Protein AF-A0A1F3BUM0-F1 (afdb_monomer)

pLDDT: mean 89.03, std 12.64, range [49.97, 97.38]

Mean predicted aligned er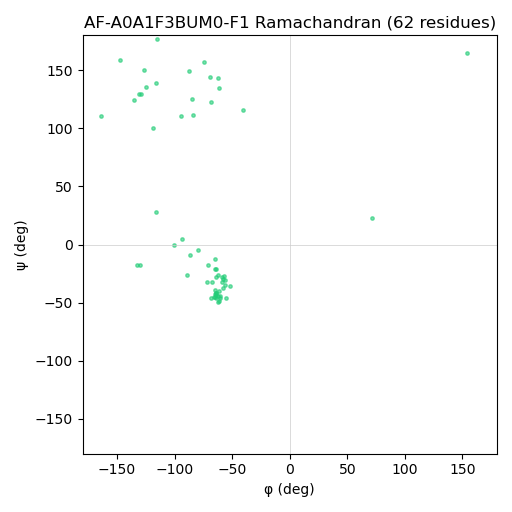ror: 4.98 Å

Radius of gyration: 12.05 Å; Cα contacts (8 Å, |Δi|>4): 40; chains: 1; bounding box: 28×22×31 Å

Structure (mmCIF, N/CA/C/O backbone):
data_AF-A0A1F3BUM0-F1
#
_entry.id   AF-A0A1F3BUM0-F1
#
loop_
_atom_site.group_PDB
_atom_site.id
_atom_site.type_symbol
_atom_site.label_atom_id
_atom_site.label_alt_id
_atom_site.label_comp_id
_atom_site.label_asym_id
_atom_site.label_entity_id
_atom_site.label_seq_id
_atom_site.pdbx_PDB_ins_code
_atom_site.Cartn_x
_atom_site.Cartn_y
_atom_site.Cartn_z
_atom_site.occupancy
_atom_site.B_iso_or_equiv
_atom_site.auth_seq_id
_atom_site.auth_comp_id
_atom_site.auth_asym_id
_atom_site.auth_atom_id
_atom_site.pdbx_PDB_model_num
ATOM 1 N N . MET A 1 1 ? -8.569 10.625 18.906 1.00 49.97 1 MET A N 1
ATOM 2 C CA . MET A 1 1 ? -7.840 9.691 18.017 1.00 49.97 1 MET A CA 1
ATOM 3 C C . MET A 1 1 ? -8.268 8.237 18.240 1.00 49.97 1 MET A C 1
ATOM 5 O O . MET A 1 1 ? -7.436 7.422 18.607 1.00 49.97 1 MET A O 1
ATOM 9 N N . ARG A 1 2 ? -9.542 7.910 17.993 1.00 58.22 2 ARG A N 1
ATOM 10 C CA . ARG A 1 2 ? -10.027 6.611 17.490 1.00 58.22 2 ARG A CA 1
ATOM 11 C C . ARG A 1 2 ? -11.452 6.854 17.004 1.00 58.22 2 ARG A C 1
ATOM 13 O O . ARG A 1 2 ? -12.303 7.114 17.840 1.00 58.22 2 ARG A O 1
ATOM 20 N N . GLU A 1 3 ? -11.681 6.794 15.698 1.00 53.31 3 GLU A N 1
ATOM 21 C CA . GLU A 1 3 ? -13.033 6.563 15.157 1.00 53.31 3 GLU A CA 1
ATOM 22 C C . GLU A 1 3 ? -13.051 5.487 14.065 1.00 53.31 3 GLU A C 1
ATOM 24 O O . GLU A 1 3 ? -14.087 4.866 13.866 1.00 53.31 3 GLU A O 1
ATOM 29 N N . HIS A 1 4 ? -11.910 5.134 13.461 1.00 59.53 4 HIS A N 1
ATOM 30 C CA . HIS A 1 4 ? -11.754 3.886 12.705 1.00 59.53 4 HIS A CA 1
ATOM 31 C C . HIS A 1 4 ? -10.671 3.045 13.378 1.00 59.53 4 HIS A C 1
ATOM 33 O O . HIS A 1 4 ? -9.484 3.360 13.337 1.00 59.53 4 HIS A O 1
ATOM 39 N N . GLY A 1 5 ? -11.120 2.059 14.155 1.00 57.19 5 GLY A N 1
ATOM 40 C CA . GLY A 1 5 ? -10.244 1.104 14.816 1.00 57.19 5 GLY A CA 1
ATOM 41 C C . GLY A 1 5 ? -9.597 0.193 13.783 1.00 57.19 5 GLY A C 1
ATOM 42 O O . GLY A 1 5 ? -10.234 -0.155 12.797 1.00 57.19 5 GLY A O 1
ATOM 43 N N . TYR A 1 6 ? -8.343 -0.181 14.039 1.00 64.38 6 TYR A N 1
ATOM 44 C CA . TYR A 1 6 ? -7.700 -1.327 13.405 1.00 64.38 6 TYR A CA 1
ATOM 45 C C . TYR A 1 6 ? -8.703 -2.482 13.301 1.00 64.38 6 TYR A C 1
ATOM 47 O O . TYR A 1 6 ? -9.184 -2.972 14.327 1.00 64.38 6 TYR A O 1
ATOM 55 N N . ASP A 1 7 ? -9.036 -2.850 12.070 1.00 71.00 7 ASP A N 1
ATOM 56 C CA . ASP A 1 7 ? -9.890 -3.985 11.771 1.00 71.00 7 ASP A CA 1
ATOM 57 C C . ASP A 1 7 ? -8.980 -5.193 11.495 1.00 71.00 7 ASP A C 1
ATOM 59 O O . ASP A 1 7 ? -8.262 -5.201 10.489 1.00 71.00 7 ASP A O 1
ATOM 63 N N . PRO A 1 8 ? -8.956 -6.200 12.389 1.00 69.12 8 PRO A N 1
ATOM 64 C CA . PRO A 1 8 ? -8.100 -7.371 12.235 1.00 69.12 8 PRO A CA 1
ATOM 65 C C . PRO A 1 8 ? -8.460 -8.235 11.017 1.00 69.12 8 PRO A C 1
ATOM 67 O O . PRO A 1 8 ? -7.673 -9.111 10.662 1.00 69.12 8 PRO A O 1
ATOM 70 N N . GLU A 1 9 ? -9.612 -8.015 10.374 1.00 82.81 9 GLU A N 1
ATOM 71 C CA . GLU A 1 9 ? -10.014 -8.739 9.163 1.00 82.81 9 GLU A CA 1
ATOM 72 C C . GLU A 1 9 ? -9.473 -8.105 7.871 1.00 82.81 9 GLU A C 1
ATOM 74 O O . GLU A 1 9 ? -9.537 -8.716 6.799 1.00 82.81 9 GLU A O 1
ATOM 79 N N . GLN A 1 10 ? -8.885 -6.905 7.944 1.00 83.44 10 GLN A N 1
ATOM 80 C CA . GLN A 1 10 ? -8.286 -6.268 6.776 1.00 83.44 10 GLN A CA 1
ATOM 81 C C . GLN A 1 10 ? -7.044 -7.030 6.310 1.00 83.44 10 GLN A C 1
ATOM 83 O O . GLN A 1 10 ? -6.058 -7.191 7.030 1.00 83.44 10 GLN A O 1
ATOM 88 N N . THR A 1 11 ? -7.071 -7.461 5.050 1.00 88.50 11 THR A N 1
ATOM 89 C CA . THR A 1 11 ? -5.967 -8.173 4.404 1.00 88.50 11 THR A CA 1
ATOM 90 C C . THR A 1 11 ? -5.577 -7.484 3.105 1.00 88.50 11 THR A C 1
ATOM 92 O O . THR A 1 11 ? -6.390 -6.843 2.439 1.00 88.50 11 THR A O 1
ATOM 95 N N . LEU A 1 12 ? -4.299 -7.598 2.747 1.00 94.06 12 LEU A N 1
ATOM 96 C CA . LEU A 1 12 ? -3.762 -7.024 1.522 1.00 94.06 12 LEU A CA 1
ATOM 97 C C . LEU A 1 12 ? -2.872 -8.035 0.820 1.00 94.06 12 LEU A C 1
ATOM 99 O O . LEU A 1 12 ? -1.899 -8.519 1.398 1.00 94.06 12 LEU A O 1
ATOM 103 N N . HIS A 1 13 ? -3.192 -8.323 -0.438 1.00 94.88 13 HIS A N 1
ATOM 104 C CA . HIS A 1 13 ? -2.448 -9.260 -1.270 1.00 94.88 13 HIS A CA 1
ATOM 105 C C . HIS A 1 13 ? -1.820 -8.526 -2.455 1.00 94.88 13 HIS A C 1
ATOM 107 O O . HIS A 1 13 ? -2.451 -7.682 -3.090 1.00 94.88 13 HIS A O 1
ATOM 113 N N . CYS A 1 14 ? -0.578 -8.878 -2.773 1.00 96.69 14 CYS A N 1
ATOM 114 C CA . CYS A 1 14 ? 0.139 -8.374 -3.936 1.00 96.69 14 CYS A CA 1
ATOM 115 C C . CYS A 1 14 ? 0.738 -9.560 -4.694 1.00 96.69 14 CYS A C 1
ATOM 117 O O . CYS A 1 14 ? 1.385 -10.413 -4.088 1.00 96.69 14 CYS A O 1
ATOM 119 N N . ILE A 1 15 ? 0.509 -9.626 -6.006 1.00 96.44 15 ILE A N 1
ATOM 120 C CA . ILE A 1 15 ? 0.978 -10.715 -6.870 1.00 96.44 15 ILE A CA 1
ATOM 121 C C . ILE A 1 15 ? 1.686 -10.097 -8.076 1.00 96.44 15 ILE A C 1
ATOM 123 O O . ILE A 1 15 ? 1.140 -9.214 -8.734 1.00 96.44 15 ILE A O 1
ATOM 127 N N . GLY A 1 16 ? 2.901 -10.565 -8.359 1.00 95.56 16 GLY A N 1
ATOM 128 C CA . GLY A 1 16 ? 3.732 -10.108 -9.474 1.00 95.56 16 GLY A CA 1
ATOM 129 C C . GLY A 1 16 ? 5.221 -10.317 -9.197 1.00 95.56 16 GLY A C 1
ATOM 130 O O . GLY A 1 16 ? 5.615 -10.524 -8.051 1.00 95.56 16 GLY A O 1
ATOM 131 N N . GLU A 1 17 ? 6.053 -10.233 -10.240 1.00 96.06 17 GLU A N 1
ATOM 132 C CA . GLU A 1 17 ? 7.509 -10.477 -10.182 1.00 96.06 17 GLU A CA 1
ATOM 133 C C . GLU A 1 17 ? 8.217 -9.667 -9.083 1.00 96.06 17 GLU A C 1
ATOM 135 O O . GLU A 1 17 ? 9.124 -10.155 -8.416 1.00 96.06 17 GLU A O 1
ATOM 140 N N . ARG A 1 18 ? 7.758 -8.435 -8.852 1.00 96.06 18 ARG A N 1
ATOM 141 C CA . ARG A 1 18 ? 8.327 -7.489 -7.884 1.00 96.06 18 ARG A CA 1
ATOM 142 C C . ARG A 1 18 ? 7.356 -7.148 -6.748 1.00 96.06 18 ARG A C 1
ATOM 144 O O . ARG A 1 18 ? 7.420 -6.061 -6.187 1.00 96.06 18 ARG A O 1
ATOM 151 N N . ALA A 1 19 ? 6.443 -8.057 -6.397 1.00 97.19 19 ALA A N 1
ATOM 152 C CA . ALA A 1 19 ? 5.458 -7.824 -5.333 1.00 97.19 19 ALA A CA 1
ATOM 153 C C . ALA A 1 19 ? 6.109 -7.508 -3.971 1.00 97.19 19 ALA A C 1
ATOM 155 O O . ALA A 1 19 ? 5.641 -6.628 -3.245 1.00 97.19 19 ALA A O 1
ATOM 156 N N . ALA A 1 20 ? 7.227 -8.170 -3.653 1.00 96.62 20 ALA A N 1
ATOM 157 C CA . ALA A 1 20 ? 7.989 -7.935 -2.423 1.00 96.62 20 ALA A CA 1
ATOM 158 C C . ALA A 1 20 ? 8.482 -6.478 -2.285 1.00 96.62 20 ALA A C 1
ATOM 160 O O . ALA A 1 20 ? 8.571 -5.953 -1.176 1.00 96.62 20 ALA A O 1
ATOM 161 N N . GLU A 1 21 ? 8.703 -5.790 -3.408 1.00 96.12 21 GLU A N 1
ATOM 162 C CA . GLU A 1 21 ? 9.177 -4.404 -3.450 1.00 96.12 21 GLU A CA 1
ATOM 163 C C . GLU A 1 21 ? 8.118 -3.392 -3.002 1.00 96.12 21 GLU A C 1
ATOM 165 O O . GLU A 1 21 ? 8.457 -2.252 -2.707 1.00 96.12 21 GLU A O 1
ATOM 170 N N . ILE A 1 22 ? 6.836 -3.771 -2.972 1.00 96.50 22 ILE A N 1
ATOM 171 C CA . ILE A 1 22 ? 5.739 -2.842 -2.662 1.00 96.50 22 ILE A CA 1
ATOM 172 C C . ILE A 1 22 ? 4.780 -3.351 -1.585 1.00 96.50 22 ILE A C 1
ATOM 174 O O . ILE A 1 22 ? 4.071 -2.539 -0.996 1.00 96.50 22 ILE A O 1
ATOM 178 N N . ILE A 1 23 ? 4.749 -4.654 -1.273 1.00 97.38 23 ILE A N 1
ATOM 179 C CA . ILE A 1 23 ? 3.826 -5.233 -0.274 1.00 97.38 23 ILE A CA 1
ATOM 180 C C . ILE A 1 23 ? 3.958 -4.572 1.106 1.00 97.38 23 ILE A C 1
ATOM 182 O O . ILE A 1 23 ? 2.966 -4.368 1.806 1.00 97.38 23 ILE A O 1
ATOM 186 N N . HIS A 1 24 ? 5.177 -4.177 1.475 1.00 96.00 24 HIS A N 1
ATOM 187 C CA . HIS A 1 24 ? 5.467 -3.561 2.765 1.00 96.00 24 HIS A CA 1
ATOM 188 C C . HIS A 1 24 ? 4.763 -2.205 2.951 1.00 96.00 24 HIS A C 1
ATOM 190 O O . HIS A 1 24 ? 4.431 -1.854 4.078 1.00 96.00 24 HIS A O 1
ATOM 196 N N . ILE A 1 25 ? 4.475 -1.473 1.866 1.00 96.38 25 ILE A N 1
ATOM 197 C CA . ILE A 1 25 ? 3.704 -0.221 1.911 1.00 96.38 25 ILE A CA 1
ATOM 198 C C . ILE A 1 25 ? 2.293 -0.513 2.429 1.00 96.38 25 ILE A C 1
ATOM 200 O O . ILE A 1 25 ? 1.828 0.126 3.368 1.00 96.38 25 ILE A O 1
ATOM 204 N N . GLY A 1 26 ? 1.632 -1.524 1.860 1.00 95.75 26 GLY A N 1
ATOM 205 C CA . GLY A 1 26 ? 0.295 -1.933 2.275 1.00 95.75 26 GLY A CA 1
ATOM 206 C C . GLY A 1 26 ? 0.254 -2.453 3.711 1.00 95.75 26 GLY A C 1
ATOM 207 O O . GLY A 1 26 ? -0.612 -2.058 4.487 1.00 95.75 26 GLY A O 1
ATOM 208 N N . GLN A 1 27 ? 1.235 -3.277 4.088 1.00 95.12 27 GLN A N 1
ATOM 209 C CA . GLN A 1 2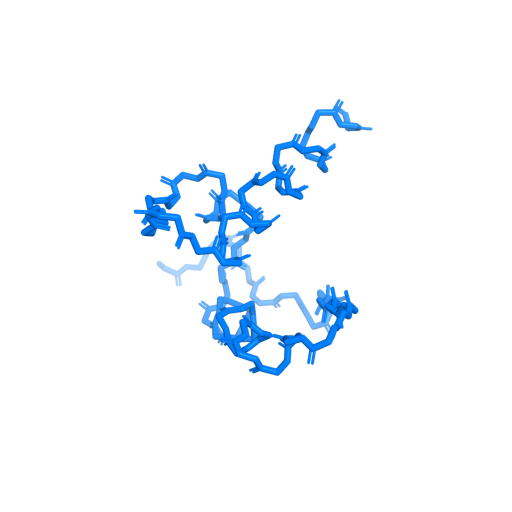7 ? 1.371 -3.790 5.456 1.00 95.12 27 GLN A CA 1
ATOM 210 C C . GLN A 1 27 ? 1.577 -2.666 6.482 1.00 95.12 27 GLN A C 1
ATOM 212 O O . GLN A 1 27 ? 0.979 -2.704 7.554 1.00 95.12 27 GLN A O 1
ATOM 217 N N . ALA A 1 28 ? 2.373 -1.642 6.154 1.00 95.00 28 ALA A N 1
ATOM 218 C CA . ALA A 1 28 ? 2.577 -0.491 7.030 1.00 95.00 28 ALA A CA 1
ATOM 219 C C . ALA A 1 28 ? 1.286 0.314 7.230 1.00 95.00 28 ALA A C 1
ATOM 221 O O . ALA A 1 28 ? 0.971 0.691 8.355 1.00 95.00 28 ALA A O 1
ATOM 222 N N . VAL A 1 29 ? 0.514 0.539 6.162 1.00 94.56 29 VAL A N 1
ATOM 223 C CA . VAL A 1 29 ? -0.772 1.249 6.241 1.00 94.56 29 VAL A CA 1
ATOM 224 C C . VAL A 1 29 ? -1.751 0.494 7.137 1.00 94.56 29 VAL A C 1
ATOM 226 O O . VAL A 1 29 ? -2.289 1.094 8.063 1.00 94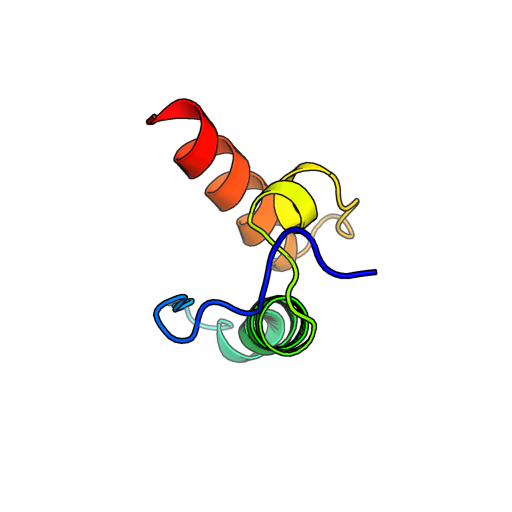.56 29 VAL A O 1
ATOM 229 N N . LEU A 1 30 ? -1.917 -0.818 6.938 1.00 92.81 30 LEU A N 1
ATOM 230 C CA . LEU A 1 30 ? -2.789 -1.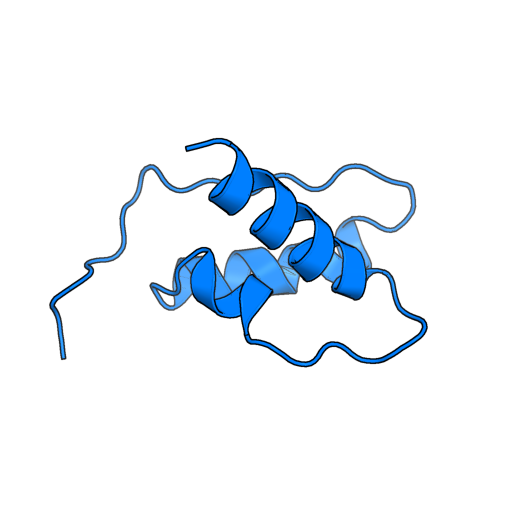640 7.787 1.00 92.81 30 LEU A CA 1
ATOM 231 C C . LEU A 1 30 ? -2.314 -1.675 9.246 1.00 92.81 30 LEU A C 1
ATOM 233 O O . LEU A 1 30 ? -3.108 -1.486 10.166 1.00 92.81 30 LEU A O 1
ATOM 237 N N . GLY A 1 31 ? -1.009 -1.854 9.471 1.00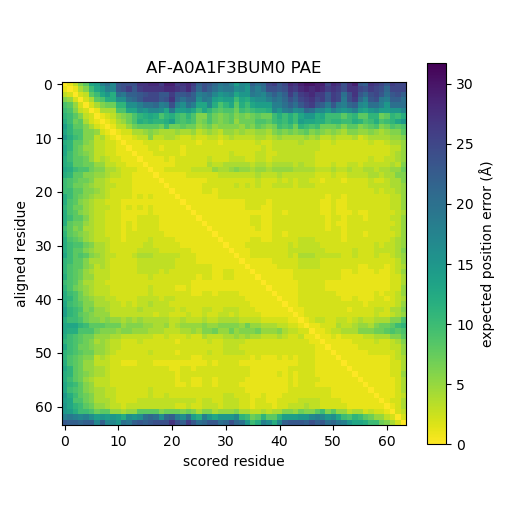 91.25 31 GLY A N 1
ATOM 238 C CA . GLY A 1 31 ? -0.418 -1.878 10.812 1.00 91.25 31 GLY A CA 1
ATOM 239 C C . GLY A 1 31 ? -0.577 -0.561 11.579 1.00 91.25 31 GLY A C 1
ATOM 240 O O . GLY A 1 31 ? -0.618 -0.565 12.808 1.00 91.25 31 GLY A O 1
ATOM 241 N N . LEU A 1 32 ? -0.710 0.561 10.866 1.00 91.69 32 LEU A N 1
ATOM 242 C CA . LEU A 1 32 ? -0.968 1.886 11.433 1.00 91.69 32 LEU A CA 1
ATOM 243 C C . LEU A 1 32 ? -2.466 2.244 11.489 1.00 91.69 32 LEU A C 1
ATOM 245 O O . LEU A 1 32 ? -2.805 3.357 11.889 1.00 91.69 32 LEU A O 1
ATOM 249 N N . GLY A 1 33 ? -3.361 1.320 11.121 1.00 90.44 33 GLY A N 1
ATOM 250 C CA . GLY A 1 33 ? -4.811 1.544 11.104 1.00 90.44 33 GLY A CA 1
ATOM 251 C C . GLY A 1 33 ? -5.283 2.475 9.983 1.00 90.44 33 GLY A C 1
ATOM 252 O O . GLY A 1 33 ? -6.329 3.107 10.107 1.00 90.44 33 GLY A O 1
ATOM 253 N N . GLY A 1 34 ? -4.498 2.609 8.914 1.00 91.19 34 GLY A N 1
ATOM 254 C CA . GLY A 1 34 ? -4.891 3.329 7.711 1.00 91.19 34 GLY A CA 1
ATOM 255 C C . GLY A 1 34 ? -5.901 2.543 6.875 1.00 91.19 34 GLY A C 1
ATOM 256 O O . GLY A 1 34 ? -5.995 1.321 6.955 1.00 91.19 34 GLY A O 1
ATOM 257 N N . THR A 1 35 ? -6.655 3.262 6.051 1.00 92.25 35 THR A N 1
ATOM 258 C CA . THR A 1 35 ? -7.764 2.725 5.257 1.00 92.25 35 THR A CA 1
ATOM 259 C C . THR A 1 35 ? -7.478 2.822 3.756 1.00 92.25 35 THR A C 1
ATOM 261 O O . THR A 1 35 ? -6.453 3.361 3.333 1.00 92.25 35 THR A O 1
ATOM 264 N N . ILE A 1 36 ? -8.388 2.314 2.921 1.00 93.12 36 ILE A N 1
ATOM 265 C CA . ILE A 1 36 ? -8.254 2.356 1.456 1.00 93.12 36 ILE A CA 1
ATOM 266 C C . ILE A 1 36 ? -8.119 3.791 0.908 1.00 93.12 36 ILE A C 1
ATOM 268 O O . ILE A 1 36 ? -7.428 4.014 -0.089 1.00 93.12 36 ILE A O 1
ATOM 272 N N . GLU A 1 37 ? -8.702 4.779 1.593 1.00 95.00 37 GLU A N 1
ATOM 273 C CA . GLU A 1 37 ? -8.595 6.204 1.264 1.00 95.00 37 GLU A CA 1
ATOM 274 C C . GLU A 1 37 ? -7.143 6.692 1.273 1.00 95.00 37 GLU A C 1
ATOM 276 O O . GLU A 1 37 ? -6.780 7.522 0.439 1.00 95.00 37 GLU A O 1
ATOM 281 N N . TYR A 1 38 ? -6.285 6.128 2.135 1.00 95.50 38 TYR A N 1
ATOM 282 C CA . TYR A 1 38 ? -4.860 6.456 2.149 1.00 95.50 38 TYR A CA 1
ATOM 283 C C . TYR A 1 38 ? -4.235 6.243 0.767 1.00 95.50 38 TYR A C 1
ATOM 285 O O . TYR A 1 38 ? -3.534 7.114 0.259 1.00 95.50 38 TYR A O 1
ATOM 293 N N . PHE A 1 39 ? -4.516 5.113 0.119 1.00 96.25 39 PHE A N 1
ATOM 294 C CA . PHE A 1 39 ? -3.943 4.786 -1.187 1.00 96.25 39 PHE A CA 1
ATOM 295 C C . PHE A 1 39 ? -4.537 5.637 -2.321 1.00 96.25 39 PHE A C 1
ATOM 297 O O . PHE A 1 39 ? -3.832 5.962 -3.280 1.00 96.25 39 PHE A O 1
ATOM 304 N N . ARG A 1 40 ? -5.813 6.034 -2.215 1.00 96.19 40 ARG A N 1
ATOM 305 C CA . ARG A 1 40 ? -6.453 6.970 -3.155 1.00 96.19 40 ARG A CA 1
ATOM 306 C C . ARG A 1 40 ? -5.788 8.346 -3.101 1.00 96.19 40 ARG A C 1
ATOM 308 O O . ARG A 1 40 ? -5.482 8.920 -4.150 1.00 96.19 40 ARG A O 1
ATOM 315 N N . ASP A 1 41 ? -5.551 8.857 -1.897 1.00 96.56 41 ASP A N 1
ATOM 316 C CA . ASP A 1 41 ? -5.128 10.245 -1.688 1.00 96.56 41 ASP A CA 1
ATOM 317 C C . ASP A 1 41 ? -3.602 10.411 -1.721 1.00 96.56 41 ASP A C 1
ATOM 319 O O . ASP A 1 41 ? -3.101 11.460 -2.124 1.00 96.56 41 ASP A O 1
ATOM 323 N N . THR A 1 42 ? -2.842 9.359 -1.400 1.00 95.94 42 THR A N 1
ATOM 324 C CA . THR A 1 42 ? -1.370 9.385 -1.407 1.00 95.94 42 THR A CA 1
ATOM 325 C C . THR A 1 42 ? -0.812 9.686 -2.793 1.00 95.94 42 THR A C 1
ATOM 327 O O . THR A 1 42 ? -1.228 9.105 -3.796 1.00 95.94 42 THR A O 1
ATOM 330 N N . VAL A 1 43 ? 0.177 10.575 -2.870 1.00 95.81 43 VAL A N 1
ATOM 331 C CA . VAL A 1 43 ? 0.974 10.773 -4.085 1.00 95.81 43 VAL A CA 1
ATOM 332 C C . VAL A 1 43 ? 2.087 9.730 -4.096 1.00 95.81 43 VAL A C 1
ATOM 334 O O . VAL A 1 43 ? 2.999 9.778 -3.275 1.00 95.81 43 VAL A O 1
ATOM 337 N N . PHE A 1 44 ? 2.003 8.777 -5.021 1.00 94.81 44 PHE A N 1
ATOM 338 C CA . PHE A 1 44 ? 3.073 7.814 -5.265 1.00 94.81 44 PHE A CA 1
ATOM 339 C C . PHE A 1 44 ? 4.078 8.376 -6.267 1.00 94.81 44 PHE A C 1
ATOM 341 O O . PHE A 1 44 ? 3.721 9.133 -7.168 1.00 94.81 44 PHE A O 1
ATOM 348 N N . ASN A 1 45 ? 5.340 7.976 -6.126 1.00 89.75 45 ASN A N 1
ATOM 349 C CA . ASN A 1 45 ? 6.371 8.304 -7.105 1.00 89.75 45 ASN A CA 1
ATOM 350 C C . ASN A 1 45 ? 6.038 7.687 -8.472 1.00 89.75 45 ASN A C 1
ATOM 352 O O . ASN A 1 45 ? 5.574 6.545 -8.546 1.00 89.75 45 ASN A O 1
ATOM 356 N N . TYR A 1 46 ? 6.352 8.413 -9.548 1.00 88.50 46 TYR A N 1
ATOM 357 C CA . TYR A 1 46 ? 6.122 7.983 -10.927 1.00 88.50 46 TYR A CA 1
ATOM 358 C C . TYR A 1 46 ? 7.425 8.025 -11.751 1.00 88.50 46 TYR A C 1
ATOM 360 O O . TYR A 1 46 ? 8.134 9.032 -11.672 1.00 88.50 46 TYR A O 1
ATOM 368 N N . PRO A 1 47 ? 7.744 6.996 -12.567 1.00 89.06 47 PRO A N 1
ATOM 369 C CA . PRO A 1 47 ? 7.046 5.712 -12.717 1.00 89.06 47 PRO A CA 1
ATOM 370 C C . PRO A 1 47 ? 7.497 4.682 -11.662 1.00 89.06 47 PRO A C 1
ATOM 372 O O . PRO A 1 47 ? 8.686 4.382 -11.554 1.00 89.06 47 PRO A O 1
ATOM 375 N N . THR A 1 48 ? 6.566 4.103 -10.890 1.00 94.44 48 THR A N 1
ATOM 376 C CA . THR A 1 48 ? 6.873 3.004 -9.948 1.00 94.44 48 THR A CA 1
ATOM 377 C C . THR A 1 48 ? 5.713 2.017 -9.802 1.00 94.44 48 THR A C 1
ATOM 379 O O . THR A 1 48 ? 4.559 2.361 -10.029 1.00 94.44 48 THR A O 1
ATOM 382 N N . LEU A 1 49 ? 6.005 0.793 -9.343 1.00 95.56 49 LEU A N 1
ATOM 383 C CA . LEU A 1 49 ? 4.979 -0.219 -9.053 1.00 95.56 49 LEU A CA 1
ATOM 384 C C . LEU A 1 49 ? 4.026 0.190 -7.920 1.00 95.56 49 LEU A C 1
ATOM 386 O O . LEU A 1 49 ? 2.919 -0.332 -7.842 1.00 95.56 49 LEU A O 1
ATOM 390 N N . ALA A 1 50 ? 4.430 1.124 -7.052 1.00 94.75 50 ALA A N 1
ATOM 391 C CA . ALA A 1 50 ? 3.601 1.580 -5.941 1.00 94.75 50 ALA A CA 1
ATOM 392 C C . ALA A 1 50 ? 2.329 2.308 -6.418 1.00 94.75 50 ALA A C 1
ATOM 394 O O . ALA A 1 50 ? 1.332 2.322 -5.701 1.00 94.75 50 ALA A O 1
ATOM 395 N N . GLU A 1 51 ? 2.314 2.825 -7.653 1.00 95.00 51 GLU A N 1
ATOM 396 C CA . GLU A 1 51 ? 1.109 3.370 -8.291 1.00 95.00 51 GLU A CA 1
ATOM 397 C C . GLU A 1 51 ? -0.039 2.345 -8.364 1.00 95.00 51 GLU 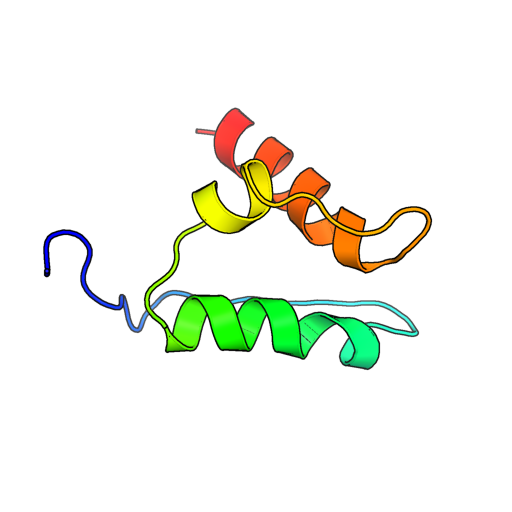A C 1
ATOM 399 O O . GLU A 1 51 ? -1.210 2.726 -8.308 1.00 95.00 51 GLU A O 1
ATOM 404 N N . ALA A 1 52 ? 0.268 1.041 -8.392 1.00 95.38 52 ALA A N 1
ATOM 405 C CA . ALA A 1 52 ? -0.741 -0.016 -8.385 1.00 95.38 52 ALA A CA 1
ATOM 406 C C . ALA A 1 52 ? -1.694 0.086 -7.182 1.00 95.38 52 ALA A C 1
ATOM 408 O O . ALA A 1 52 ? -2.873 -0.237 -7.320 1.00 95.38 52 ALA A O 1
ATOM 409 N N . TYR A 1 53 ? -1.233 0.598 -6.032 1.00 96.81 53 TYR A N 1
ATOM 410 C CA . TYR A 1 53 ? -2.100 0.854 -4.880 1.00 96.81 53 TYR A CA 1
ATOM 411 C C . TYR A 1 53 ? -3.158 1.914 -5.169 1.00 96.81 53 TYR A C 1
ATOM 413 O O . TYR A 1 53 ? -4.316 1.732 -4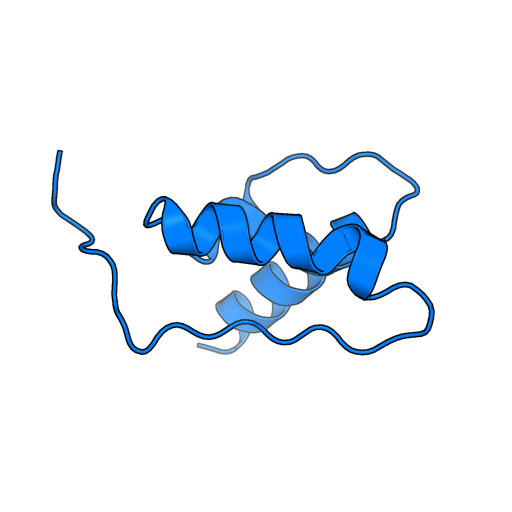.801 1.00 96.81 53 TYR A O 1
ATOM 421 N N . LYS A 1 54 ? -2.789 2.998 -5.859 1.00 95.88 54 LYS A N 1
ATOM 422 C CA . LYS A 1 54 ? -3.739 4.045 -6.244 1.00 95.88 54 LYS A CA 1
ATOM 423 C C . LYS A 1 54 ? -4.773 3.508 -7.226 1.00 95.88 54 LYS A C 1
ATOM 425 O O . LYS A 1 54 ? -5.966 3.723 -7.030 1.00 95.88 54 LYS A O 1
ATOM 430 N N . VAL A 1 55 ? -4.330 2.762 -8.239 1.00 95.50 55 VAL A N 1
ATOM 431 C CA . VAL A 1 55 ? -5.232 2.130 -9.215 1.00 95.50 55 VAL A CA 1
ATOM 432 C C . VAL A 1 55 ? -6.184 1.150 -8.524 1.00 95.50 55 VAL A C 1
ATOM 434 O O . VAL A 1 55 ? -7.391 1.209 -8.753 1.00 95.50 55 VAL A O 1
ATOM 437 N N . ALA A 1 56 ? -5.670 0.295 -7.636 1.00 95.62 56 ALA A N 1
ATOM 438 C CA . ALA A 1 56 ? -6.474 -0.665 -6.886 1.00 95.62 56 ALA A CA 1
ATOM 439 C C . ALA A 1 56 ? -7.479 0.019 -5.946 1.00 95.62 56 ALA A C 1
ATOM 441 O O . ALA A 1 56 ? -8.635 -0.393 -5.892 1.00 95.62 56 ALA A O 1
ATOM 442 N N . ALA A 1 57 ? -7.076 1.085 -5.250 1.00 95.88 57 ALA A N 1
ATOM 443 C CA . ALA A 1 57 ? -7.949 1.831 -4.349 1.00 95.88 57 ALA A CA 1
ATOM 444 C C . ALA A 1 57 ? -9.088 2.534 -5.091 1.00 95.88 57 ALA A C 1
ATOM 446 O O . ALA A 1 57 ? -10.242 2.431 -4.68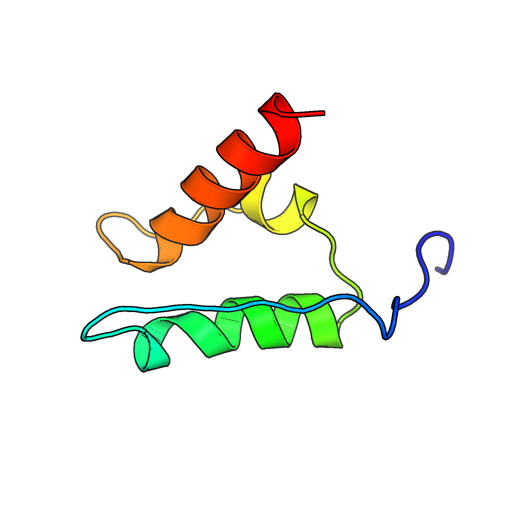5 1.00 95.88 57 ALA A O 1
ATOM 447 N N . LEU A 1 58 ? -8.780 3.187 -6.216 1.00 96.25 58 LEU A N 1
ATOM 448 C CA . LEU A 1 58 ? -9.792 3.788 -7.084 1.00 96.25 58 LEU A CA 1
ATOM 449 C C . LEU A 1 58 ? -10.757 2.726 -7.627 1.00 96.25 58 LEU A C 1
ATOM 451 O O . LEU A 1 58 ? -11.967 2.929 -7.607 1.00 96.25 58 LEU A O 1
ATOM 455 N N . ALA A 1 59 ? -10.240 1.579 -8.074 1.00 95.81 59 ALA A N 1
ATOM 456 C CA . ALA A 1 59 ? -11.071 0.484 -8.566 1.00 95.81 59 ALA A CA 1
ATOM 457 C C . ALA A 1 59 ? -11.967 -0.124 -7.471 1.00 95.81 59 ALA A C 1
ATOM 459 O O . ALA A 1 59 ? -13.116 -0.459 -7.753 1.00 95.81 59 ALA A O 1
ATOM 460 N N . GLY A 1 60 ? -11.461 -0.264 -6.242 1.00 93.19 60 GLY A N 1
ATOM 461 C CA . GLY A 1 60 ? -12.217 -0.779 -5.098 1.00 93.19 60 GLY A CA 1
ATOM 462 C C . GLY A 1 60 ? -13.318 0.176 -4.640 1.00 93.19 60 GLY A C 1
ATOM 463 O O . GLY A 1 60 ? -14.457 -0.246 -4.475 1.00 93.19 60 GLY A O 1
ATOM 464 N N . LEU A 1 61 ? -13.000 1.468 -4.515 1.00 93.69 61 LEU A N 1
ATOM 465 C CA . LEU A 1 61 ? -13.953 2.503 -4.102 1.00 93.69 61 LEU A CA 1
ATOM 466 C C . LEU A 1 61 ? -15.056 2.752 -5.138 1.00 93.69 61 LEU A C 1
ATOM 468 O O . LEU A 1 61 ? -16.179 3.049 -4.759 1.00 93.69 61 LEU A O 1
ATOM 472 N N . ASN A 1 62 ? -14.761 2.600 -6.433 1.00 91.56 62 ASN A N 1
ATOM 473 C CA . ASN A 1 62 ? -15.753 2.763 -7.504 1.00 91.56 62 ASN A CA 1
AT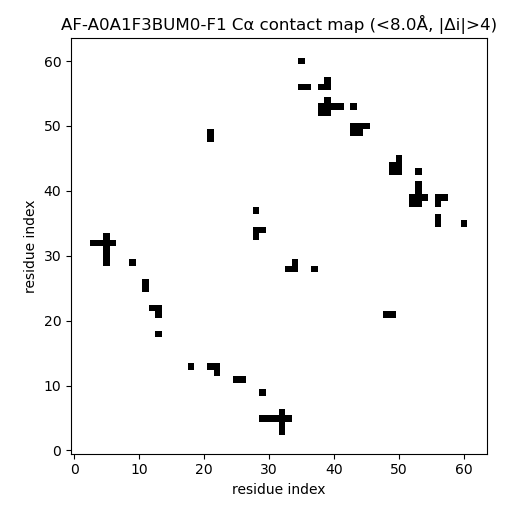OM 474 C C . ASN A 1 62 ? -16.662 1.533 -7.706 1.00 91.56 62 ASN A C 1
ATOM 476 O O . ASN A 1 62 ? -17.538 1.564 -8.569 1.00 91.56 62 ASN A O 1
ATOM 480 N N . ARG A 1 63 ? -16.418 0.424 -6.994 1.00 78.69 63 ARG A N 1
ATOM 481 C CA . ARG A 1 63 ? -17.199 -0.824 -7.094 1.00 78.69 63 ARG A CA 1
ATOM 482 C C . ARG A 1 63 ? -18.217 -1.014 -5.962 1.00 78.69 63 ARG A C 1
ATOM 484 O O . ARG A 1 63 ? -18.908 -2.033 -5.977 1.00 78.69 63 ARG A O 1
ATOM 491 N N . LEU A 1 64 ? -18.300 -0.070 -5.024 1.00 53.94 64 LEU A N 1
ATOM 492 C CA . LEU A 1 64 ? -19.286 -0.022 -3.940 1.00 53.94 64 LEU A CA 1
ATOM 493 C C . LEU A 1 64 ? -20.334 1.064 -4.197 1.00 53.94 64 LEU A C 1
ATOM 495 O O . LEU A 1 64 ? -19.964 2.114 -4.768 1.00 53.94 64 LEU A O 1
#

Sequence (64 aa):
MREHGYDPEQTLHCIGERAAEIIHIGQAVLGLGGTIEYFRDTVFNYPTLAEAYKVAALAGLNRL

Foldseek 3Di:
DDDQDLDPPDDDDADDPCRVVAVVVVVVCSVVSHDLVCLCPDDDDPPDPSVVSNVVSVVVVVVD

Nearest PDB structures (foldseek):
  3rnm-assembly2_D  TM=8.805E-01  e=2.006E-01  Homo sapiens
  6kyy-assembly2_C  TM=9.545E-01  e=3.632E-01  Escherichia coli BL21(DE3)
  7put-assembly2_C-2  TM=8.451E-01  e=7.025E-01  Brugia malayi
  7pvj-assembly1_B  TM=8.365E-01  e=8.563E-01  Brugia malayi
  7put-assembly1_A  TM=8.416E-01  e=1.452E+00  Brugia malayi

Solvent-accessible surface area (backbone atoms only — not comparable to full-atom values): 4155 Å² total; per-residue (Å²): 145,78,89,69,71,69,58,90,82,72,81,87,87,70,85,60,100,62,27,83,82,44,46,60,59,56,52,50,37,51,76,70,41,52,58,63,62,52,36,53,71,53,87,62,68,85,93,50,78,61,41,54,47,32,56,51,27,48,57,55,62,73,72,108

Secondary structure (DSSP, 8-state):
--SS---TT------STTTHHHHHHHHHHHHTT--HHHHHHS---SSSTTHHHHHHHHHHHTT-